Protein AF-D7LQ82-F1 (afdb_monomer_lite)

Foldseek 3Di:
DDPVVVVVVVVVVVVVPPDDDDDDCVVPDDDDDDDDDDPPDDDDDDDDPCPHPVNDDPDDDDDDDDPDDDDDDPDD

Structure (mmCIF, N/CA/C/O backbone):
data_AF-D7LQ82-F1
#
_entry.id   AF-D7LQ82-F1
#
loop_
_atom_site.group_PDB
_atom_site.id
_atom_site.type_symbol
_atom_site.label_atom_id
_atom_site.label_alt_id
_atom_site.label_comp_id
_atom_site.label_asym_id
_atom_site.label_entity_id
_atom_site.label_seq_id
_atom_site.pdbx_PDB_ins_code
_atom_site.Cartn_x
_atom_site.Cartn_y
_atom_site.Cartn_z
_atom_site.occupancy
_atom_site.B_iso_or_equiv
_atom_site.auth_seq_id
_atom_site.auth_comp_id
_atom_site.auth_asym_id
_atom_site.auth_atom_id
_atom_site.pdbx_PDB_model_num
ATOM 1 N N . MET A 1 1 ? -31.847 39.815 25.353 1.00 61.78 1 MET A N 1
ATOM 2 C CA . MET A 1 1 ? -30.863 38.710 25.377 1.00 61.78 1 MET A CA 1
ATOM 3 C C . MET A 1 1 ? -29.557 39.271 24.828 1.00 61.78 1 MET A C 1
ATOM 5 O O . MET A 1 1 ? -29.540 39.691 23.682 1.00 61.78 1 MET A O 1
ATOM 9 N N . SER A 1 2 ? -28.549 39.472 25.682 1.00 84.44 2 SER A N 1
ATOM 10 C CA . SER A 1 2 ? -27.371 40.316 25.394 1.00 84.44 2 SER A CA 1
ATOM 11 C C . SER A 1 2 ? -26.458 39.721 24.307 1.00 84.44 2 SER A C 1
ATOM 13 O O . SER A 1 2 ? -26.166 38.529 24.340 1.00 84.44 2 SER A O 1
ATOM 15 N N . LEU A 1 3 ? -25.964 40.552 23.378 1.00 83.81 3 LEU A N 1
ATOM 16 C CA . LEU A 1 3 ? -25.008 40.183 22.316 1.00 83.81 3 LEU A CA 1
ATOM 17 C C . LEU A 1 3 ? -23.735 39.521 22.871 1.00 83.81 3 LEU A C 1
ATOM 19 O O . LEU A 1 3 ? -23.208 38.585 22.278 1.00 83.81 3 LEU A O 1
ATOM 23 N N . LEU A 1 4 ? -23.284 39.960 24.048 1.00 84.31 4 LEU A N 1
ATOM 24 C CA . LEU A 1 4 ? -22.138 39.374 24.744 1.00 84.31 4 LEU A CA 1
ATOM 25 C C . LEU A 1 4 ? -22.386 37.905 25.113 1.00 84.31 4 LEU 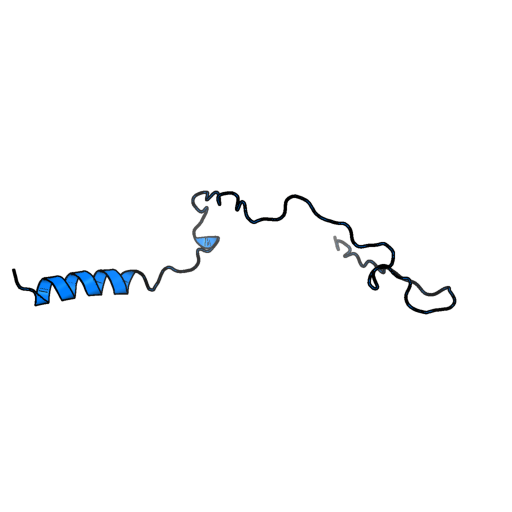A C 1
ATOM 27 O O . LEU A 1 4 ? -21.490 37.072 25.016 1.00 84.31 4 LEU A O 1
ATOM 31 N N . MET A 1 5 ? -23.625 37.587 25.491 1.00 85.06 5 MET A N 1
ATOM 32 C CA . MET A 1 5 ? -24.033 36.230 25.833 1.00 85.06 5 MET A CA 1
ATOM 33 C C . MET A 1 5 ? -24.007 35.336 24.586 1.00 85.06 5 MET A C 1
ATOM 35 O O . MET A 1 5 ? -23.484 34.232 24.637 1.00 85.06 5 MET A O 1
ATOM 39 N N . MET A 1 6 ? -24.475 35.845 23.442 1.00 83.06 6 MET A N 1
ATOM 40 C CA . MET A 1 6 ? -24.417 35.125 22.162 1.00 83.06 6 MET A CA 1
ATOM 41 C C . MET A 1 6 ? -22.972 34.809 21.749 1.00 83.06 6 MET A C 1
ATOM 43 O O . MET A 1 6 ? -22.671 33.667 21.409 1.00 83.06 6 MET A O 1
ATOM 47 N N . ILE A 1 7 ? -22.065 35.790 21.844 1.00 86.69 7 ILE A N 1
ATOM 48 C CA . ILE A 1 7 ? -20.644 35.610 21.504 1.00 86.69 7 ILE A CA 1
ATOM 49 C C . ILE A 1 7 ? -20.001 34.551 22.410 1.00 86.69 7 ILE A C 1
ATOM 51 O O . ILE A 1 7 ? -19.350 33.638 21.904 1.00 86.69 7 ILE A O 1
ATOM 55 N N . ALA A 1 8 ? -20.234 34.622 23.724 1.00 83.31 8 ALA A N 1
ATOM 56 C CA . ALA A 1 8 ? -19.679 33.675 24.693 1.00 83.31 8 ALA A CA 1
ATOM 57 C C . ALA A 1 8 ? -20.164 32.230 24.478 1.00 83.31 8 ALA A C 1
ATOM 59 O O . ALA A 1 8 ? -19.373 31.294 24.595 1.00 83.31 8 ALA A O 1
ATOM 60 N N . LEU A 1 9 ? -21.443 32.033 24.130 1.00 80.38 9 LEU A N 1
ATOM 61 C CA . LEU A 1 9 ? -21.962 30.697 23.817 1.00 80.38 9 LEU A CA 1
ATOM 62 C C . LEU A 1 9 ? -21.315 30.132 22.543 1.00 80.38 9 LEU A C 1
ATOM 64 O O . LEU A 1 9 ? -20.905 28.974 22.530 1.00 80.38 9 LEU A O 1
ATOM 68 N N . THR A 1 10 ? -21.177 30.947 21.493 1.00 78.81 10 THR A N 1
ATOM 69 C CA . THR A 1 10 ? -20.582 30.494 20.222 1.00 78.81 10 THR A CA 1
ATOM 70 C C . THR A 1 10 ? -19.080 30.213 20.315 1.00 78.81 10 THR A C 1
ATOM 72 O O . THR A 1 10 ? -18.598 29.273 19.683 1.00 78.81 10 THR A O 1
ATOM 75 N N . SER A 1 11 ? -18.330 30.973 21.122 1.00 74.88 11 SER A N 1
ATOM 76 C CA . SER A 1 11 ? -16.888 30.760 21.300 1.00 74.88 11 SER A CA 1
ATOM 77 C C . SER A 1 11 ? -16.571 29.525 22.149 1.00 74.88 11 SER A C 1
ATOM 79 O O . SER A 1 11 ? -15.592 28.836 21.867 1.00 74.88 11 SER A O 1
ATOM 81 N N . MET A 1 12 ? -17.417 29.184 23.129 1.00 70.38 12 MET A N 1
ATOM 82 C CA . MET A 1 12 ? -17.284 27.942 23.904 1.00 70.38 12 MET A CA 1
ATOM 83 C C . MET A 1 12 ? -17.452 26.691 23.040 1.00 70.38 12 MET A C 1
ATOM 85 O O . MET A 1 12 ? -16.659 25.759 23.157 1.00 70.38 12 MET A O 1
ATOM 89 N N . SER A 1 13 ? -18.431 26.678 22.130 1.00 64.94 13 SER A N 1
ATOM 90 C CA . SER A 1 13 ? -18.628 25.559 21.198 1.00 64.94 13 SER A CA 1
ATOM 91 C C . SER A 1 13 ? -17.414 25.320 20.293 1.00 64.94 13 SER A C 1
ATOM 93 O O . SER A 1 13 ? -17.097 24.172 20.003 1.00 64.94 13 SER A O 1
ATOM 95 N N . LEU A 1 14 ? -16.711 26.385 19.890 1.00 61.81 14 LEU A N 1
ATOM 96 C CA . LEU A 1 14 ? -15.511 26.300 19.048 1.00 61.81 14 LEU A CA 1
ATOM 97 C C . LEU A 1 14 ? -14.278 25.781 19.811 1.00 61.81 14 LEU A C 1
ATOM 99 O O . LEU A 1 14 ? -13.417 25.123 19.233 1.00 61.81 14 LEU A O 1
ATOM 103 N N . LEU A 1 15 ? -14.187 26.056 21.114 1.00 61.38 15 LEU A N 1
ATOM 104 C CA . LEU A 1 15 ? -13.088 25.577 21.961 1.00 61.38 15 LEU A CA 1
ATOM 105 C C . LEU A 1 15 ? -13.234 24.090 22.329 1.00 61.38 15 LEU A C 1
ATOM 107 O O . LEU A 1 15 ? -12.229 23.404 22.495 1.00 61.38 15 LEU A O 1
ATOM 111 N N . LEU A 1 16 ? -14.464 23.570 22.393 1.00 60.88 16 LEU A N 1
ATOM 112 C CA . LEU A 1 16 ? -14.752 22.156 22.682 1.00 60.88 16 LEU A CA 1
ATOM 113 C C . LEU A 1 16 ? -14.307 21.195 21.562 1.00 60.88 16 LEU A C 1
ATOM 115 O O . LEU A 1 16 ? -14.052 20.027 21.834 1.00 60.88 16 LEU A O 1
ATOM 119 N N . THR A 1 17 ? -14.170 21.668 20.319 1.00 58.50 17 THR A N 1
ATOM 120 C CA . THR A 1 17 ? -13.760 20.837 19.169 1.00 58.50 17 THR A CA 1
ATOM 121 C C . THR A 1 17 ? -12.243 20.674 19.021 1.00 58.50 17 THR A C 1
ATOM 123 O O . THR A 1 17 ? -11.785 19.970 18.128 1.00 58.50 17 THR A O 1
ATOM 126 N N . ALA A 1 18 ? -11.437 21.316 19.872 1.00 58.59 18 ALA A N 1
ATOM 127 C CA . ALA A 1 18 ? -9.974 21.327 19.758 1.00 58.59 18 ALA A CA 1
ATOM 128 C C . ALA A 1 18 ? -9.271 20.092 20.371 1.00 58.59 18 ALA A C 1
ATOM 130 O O . ALA A 1 18 ? -8.049 20.102 20.510 1.00 58.59 18 ALA A O 1
ATOM 131 N N . GLY A 1 19 ? -10.011 19.046 20.760 1.00 58.84 19 GLY A N 1
ATOM 132 C CA . GLY A 1 19 ? -9.487 17.977 21.620 1.00 58.84 19 GLY A CA 1
ATOM 133 C C . GLY A 1 19 ? -9.984 16.563 21.333 1.00 58.84 19 GLY A C 1
ATOM 134 O O . GLY A 1 19 ? -10.013 15.753 22.255 1.00 58.84 19 GLY A O 1
ATOM 135 N N . GLU A 1 20 ? -10.386 16.234 20.106 1.00 68.19 20 GLU A N 1
ATOM 136 C CA . GLU A 1 20 ? -10.694 14.835 19.784 1.00 68.19 20 GLU A CA 1
ATOM 137 C C . GLU A 1 20 ? -9.403 14.000 19.749 1.00 68.19 20 GLU A C 1
ATOM 139 O O . GLU A 1 20 ? -8.534 14.177 18.894 1.00 68.19 20 GLU A O 1
ATOM 144 N N . SER A 1 21 ? -9.254 13.112 20.736 1.00 78.81 21 SER A N 1
ATOM 145 C CA . SER A 1 21 ? -8.146 12.162 20.831 1.00 78.81 21 SER A CA 1
ATOM 146 C C . SER A 1 21 ? -8.173 11.183 19.659 1.00 78.81 21 SER A C 1
ATOM 148 O O . SER A 1 21 ? -9.239 10.700 19.276 1.00 78.81 21 SER A O 1
ATOM 150 N N . ILE A 1 22 ? -6.999 10.837 19.121 1.00 82.81 22 ILE A N 1
ATOM 151 C CA . ILE A 1 22 ? -6.888 9.768 18.122 1.00 82.81 22 ILE A CA 1
ATOM 152 C C . ILE A 1 22 ? -7.428 8.477 18.756 1.00 82.81 22 ILE A C 1
ATOM 154 O O . ILE A 1 22 ? -6.923 8.087 19.811 1.00 82.81 22 ILE A O 1
ATOM 158 N N . PRO A 1 23 ? -8.435 7.823 18.148 1.00 86.19 23 PRO A N 1
ATOM 159 C CA . PRO A 1 23 ? -9.011 6.611 18.706 1.00 86.19 23 PRO A CA 1
ATOM 160 C C . PRO A 1 23 ? -7.957 5.509 18.765 1.00 86.19 23 PRO A C 1
ATOM 162 O O . PRO A 1 23 ? -7.128 5.360 17.861 1.00 86.19 23 PRO A O 1
ATOM 165 N N . THR A 1 24 ? -8.012 4.717 19.823 1.00 89.38 24 THR A N 1
ATOM 166 C CA . THR A 1 24 ? -7.114 3.590 20.048 1.00 89.38 24 THR A CA 1
ATOM 167 C C . THR A 1 24 ? -7.897 2.286 20.020 1.00 89.38 24 THR A C 1
ATOM 169 O O . THR A 1 24 ? -9.110 2.252 20.202 1.00 89.38 24 THR A O 1
ATOM 172 N N . THR A 1 25 ? -7.208 1.166 19.816 1.00 92.50 25 THR A N 1
ATOM 173 C CA . THR A 1 25 ? -7.857 -0.151 19.875 1.00 92.50 25 THR A CA 1
ATOM 174 C C . THR A 1 25 ? -8.316 -0.528 21.287 1.00 92.50 25 THR A C 1
ATOM 176 O O . THR A 1 25 ? -9.134 -1.436 21.421 1.00 92.50 25 THR A O 1
ATOM 179 N N . LEU A 1 26 ? -7.844 0.173 22.332 1.00 94.94 26 LEU A N 1
ATOM 180 C CA . LEU A 1 26 ? -8.350 0.029 23.703 1.00 94.94 26 LEU A CA 1
ATOM 181 C C . LEU A 1 26 ? -9.802 0.506 23.835 1.00 94.94 26 LEU A C 1
ATOM 183 O O . LEU A 1 26 ? -10.523 0.010 24.695 1.00 94.94 26 LEU A O 1
ATOM 187 N N . ASP A 1 27 ? -10.240 1.408 22.954 1.00 90.19 27 ASP A N 1
ATOM 188 C CA . ASP A 1 27 ? -11.599 1.960 22.939 1.00 90.19 27 ASP A CA 1
ATOM 189 C C . ASP A 1 27 ? -12.623 0.989 22.320 1.00 90.19 27 ASP A C 1
ATOM 191 O O . ASP A 1 27 ? -13.821 1.273 22.258 1.00 90.19 27 ASP A O 1
ATOM 195 N N . GLY A 1 28 ? -12.162 -0.182 21.870 1.00 91.25 28 GLY A N 1
ATOM 196 C CA . GLY A 1 28 ? -12.982 -1.191 21.218 1.00 91.25 28 GLY A CA 1
ATOM 197 C C . GLY A 1 28 ? -13.170 -0.937 19.716 1.00 91.25 28 GLY A C 1
ATOM 198 O O . GLY A 1 28 ? -12.419 -0.185 19.090 1.00 91.25 28 GLY A O 1
ATOM 199 N N . PRO A 1 29 ? -14.133 -1.623 19.079 1.00 92.19 29 PRO A N 1
ATOM 200 C CA . PRO A 1 29 ? -14.366 -1.488 17.649 1.00 92.19 29 PRO A CA 1
ATOM 201 C C . PRO A 1 29 ? -14.908 -0.096 17.307 1.00 92.19 29 PRO A C 1
ATOM 203 O O . PRO A 1 29 ? -15.899 0.366 17.870 1.00 92.19 29 PRO A O 1
ATOM 206 N N . PHE A 1 30 ? -14.295 0.549 16.318 1.00 89.50 30 PHE A N 1
ATOM 207 C CA . PHE A 1 30 ? -14.786 1.812 15.780 1.00 89.50 30 PHE A CA 1
ATOM 208 C C . PHE A 1 30 ? -15.934 1.588 14.788 1.00 89.50 30 PHE A C 1
ATOM 210 O O . PHE A 1 30 ? -16.052 0.543 14.141 1.00 89.50 30 PHE A O 1
ATOM 217 N N . LYS A 1 31 ? -16.780 2.610 14.628 1.00 91.88 31 LYS A N 1
ATOM 218 C CA . LYS A 1 31 ? -17.835 2.611 13.611 1.00 91.88 31 LYS A CA 1
ATOM 219 C C . LYS A 1 31 ? -17.205 2.509 12.212 1.00 91.88 31 LYS A C 1
ATOM 221 O O . LYS A 1 31 ? -16.359 3.345 11.893 1.00 91.88 31 LYS A O 1
ATOM 226 N N . PRO A 1 32 ? -17.627 1.564 11.351 1.00 93.00 32 PRO A N 1
ATOM 227 C CA . PRO A 1 32 ? -17.083 1.449 10.003 1.00 93.00 32 PRO A CA 1
ATOM 228 C C . PRO A 1 32 ? -17.225 2.752 9.212 1.00 93.00 32 PRO A C 1
ATOM 230 O O . PRO A 1 32 ? -18.300 3.355 9.163 1.00 93.00 32 PRO A O 1
ATOM 233 N N . LEU A 1 33 ? -16.133 3.166 8.574 1.00 91.88 33 LEU A N 1
ATOM 234 C CA . LEU A 1 33 ? -16.068 4.349 7.725 1.00 91.88 33 LEU A CA 1
ATOM 235 C C . LEU A 1 33 ? -15.591 3.938 6.335 1.00 91.88 33 LEU A C 1
ATOM 237 O O . LEU A 1 33 ? -14.496 3.405 6.170 1.00 91.88 33 LEU A O 1
ATOM 241 N N . THR A 1 34 ? -16.407 4.212 5.322 1.00 95.44 34 THR A N 1
ATOM 242 C CA . THR A 1 34 ? -16.033 4.017 3.920 1.00 95.44 34 THR A CA 1
ATOM 243 C C . THR A 1 34 ? -15.641 5.360 3.323 1.00 95.44 34 THR A C 1
ATOM 245 O O . THR A 1 34 ? -16.468 6.268 3.214 1.00 95.44 34 THR A O 1
ATOM 248 N N . ARG A 1 35 ? -14.379 5.499 2.913 1.00 92.62 35 ARG A N 1
ATOM 249 C CA . ARG A 1 35 ? -13.927 6.679 2.171 1.00 92.62 35 ARG A CA 1
ATOM 250 C C . ARG A 1 35 ? -14.445 6.597 0.737 1.00 92.62 35 ARG A C 1
ATOM 252 O O . ARG A 1 35 ? -14.336 5.553 0.097 1.00 92.62 35 ARG A O 1
ATOM 259 N N . ARG A 1 36 ? -15.012 7.696 0.229 1.00 94.75 36 ARG A N 1
ATOM 260 C CA . ARG A 1 36 ? -15.435 7.773 -1.176 1.00 94.75 36 ARG A CA 1
ATOM 261 C C . ARG A 1 36 ? -14.228 7.619 -2.095 1.00 94.75 36 ARG A C 1
ATOM 263 O O . ARG A 1 36 ? -13.141 8.093 -1.771 1.00 94.75 36 ARG A O 1
ATOM 270 N N . PHE A 1 37 ? -14.451 6.980 -3.238 1.00 89.50 37 PHE A N 1
ATOM 271 C CA . PHE A 1 37 ? -13.448 6.890 -4.288 1.00 89.50 37 PHE A CA 1
ATOM 272 C C . PHE A 1 37 ? -13.079 8.296 -4.773 1.00 89.50 37 PHE A C 1
ATOM 274 O O . PHE A 1 37 ? -13.963 9.093 -5.088 1.00 89.50 37 PHE A O 1
ATOM 281 N N . ASP A 1 38 ? -11.782 8.591 -4.806 1.00 91.56 38 ASP A N 1
ATOM 282 C CA . ASP A 1 38 ? -11.265 9.854 -5.315 1.00 91.56 38 ASP A CA 1
ATOM 283 C C . ASP A 1 38 ? -11.067 9.730 -6.837 1.00 91.56 38 ASP A C 1
ATOM 285 O O . ASP A 1 38 ? -10.210 8.960 -7.279 1.00 91.56 38 ASP A O 1
ATOM 289 N N . PRO A 1 39 ? -11.854 10.453 -7.657 1.00 88.50 39 PRO A N 1
ATOM 290 C CA . PRO A 1 39 ? -11.797 10.337 -9.111 1.00 88.50 39 PRO A CA 1
ATOM 291 C C . PRO A 1 39 ? -10.496 10.884 -9.711 1.00 88.50 39 PRO A C 1
ATOM 293 O O . PRO A 1 39 ? -10.230 10.628 -10.885 1.00 88.50 39 PRO A O 1
ATOM 296 N N . SER A 1 40 ? -9.697 11.629 -8.937 1.00 88.19 40 SER A N 1
ATOM 297 C CA . SER A 1 40 ? -8.373 12.100 -9.358 1.00 88.19 40 SER A CA 1
ATOM 298 C C . SER A 1 40 ? -7.295 11.018 -9.250 1.00 88.19 40 SER A C 1
ATOM 300 O O . SER A 1 40 ? -6.207 11.178 -9.809 1.00 88.19 40 SER A O 1
ATOM 302 N N . LEU A 1 41 ? -7.583 9.896 -8.576 1.00 87.62 41 LEU A N 1
ATOM 303 C CA . LEU A 1 41 ? -6.652 8.778 -8.498 1.00 87.62 41 LEU A CA 1
ATOM 304 C C . LEU A 1 41 ? -6.423 8.183 -9.883 1.00 87.62 41 LEU A C 1
ATOM 306 O O . LEU A 1 41 ? -7.352 7.918 -10.653 1.00 87.62 41 LEU A O 1
ATOM 310 N N . ARG A 1 42 ? -5.146 7.945 -10.186 1.00 83.19 42 ARG A N 1
ATOM 311 C CA . ARG A 1 42 ? -4.724 7.361 -11.453 1.00 83.19 42 ARG A CA 1
ATOM 312 C C . ARG A 1 42 ? -5.418 6.014 -11.653 1.00 83.19 42 ARG A C 1
ATOM 314 O O . ARG A 1 42 ? -5.348 5.130 -10.801 1.00 83.19 42 ARG A O 1
ATOM 321 N N . ARG A 1 43 ? -6.075 5.851 -12.801 1.00 80.00 43 ARG A N 1
ATOM 322 C CA . ARG A 1 43 ? -6.624 4.559 -13.218 1.00 80.00 43 ARG A CA 1
ATOM 323 C C . ARG A 1 43 ? -5.487 3.736 -13.819 1.00 80.00 43 ARG A C 1
ATOM 325 O O . ARG A 1 43 ? -5.013 4.058 -14.902 1.00 80.00 43 ARG A O 1
ATOM 332 N N . GLY A 1 44 ? -5.056 2.704 -13.099 1.00 81.12 44 GLY A N 1
ATOM 333 C CA . GLY A 1 44 ? -3.992 1.790 -13.522 1.00 81.12 44 GLY A CA 1
ATOM 334 C C . GLY A 1 44 ? -2.604 2.137 -12.974 1.00 81.12 44 GLY A C 1
ATOM 335 O O . GLY A 1 44 ? -2.304 3.281 -12.623 1.00 81.12 44 GLY A O 1
ATOM 336 N N . SER A 1 45 ? -1.739 1.128 -12.923 1.00 86.44 45 SER A N 1
ATOM 337 C CA . SER A 1 45 ? -0.326 1.230 -12.542 1.00 86.44 45 SER A CA 1
ATO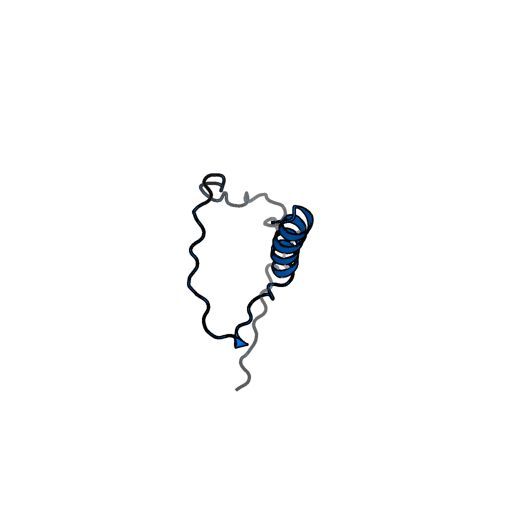M 338 C C . SER A 1 45 ? 0.530 0.908 -13.760 1.00 86.44 45 SER A C 1
ATOM 340 O O . SER A 1 45 ? 0.195 -0.018 -14.489 1.00 86.44 45 SER A O 1
ATOM 342 N N . ASP A 1 46 ? 1.599 1.671 -13.974 1.00 89.38 46 ASP A N 1
ATOM 343 C CA . ASP A 1 46 ? 2.600 1.342 -14.986 1.00 89.38 46 ASP A CA 1
ATOM 344 C C . ASP A 1 46 ? 3.702 0.569 -14.281 1.00 89.38 46 ASP A C 1
ATOM 346 O O . ASP A 1 46 ? 4.155 0.967 -13.201 1.00 89.38 46 ASP A O 1
ATOM 350 N N . ASP A 1 47 ? 4.128 -0.529 -14.889 1.00 90.75 47 ASP A N 1
ATOM 351 C CA . ASP A 1 47 ? 5.287 -1.256 -14.403 1.00 90.75 47 ASP A CA 1
ATOM 352 C C . ASP A 1 47 ? 6.551 -0.414 -14.583 1.00 90.75 47 ASP A C 1
ATOM 354 O O . ASP A 1 47 ? 6.653 0.447 -15.465 1.00 90.75 47 ASP A O 1
ATOM 358 N N . LEU A 1 48 ? 7.547 -0.673 -13.736 1.00 92.94 48 LEU A N 1
ATOM 359 C CA . LEU A 1 48 ? 8.857 -0.076 -13.938 1.00 92.94 48 LEU A CA 1
ATOM 360 C C . LEU A 1 48 ? 9.463 -0.621 -15.240 1.00 92.94 48 LEU A C 1
ATOM 362 O O . LEU A 1 48 ? 9.519 -1.841 -15.406 1.00 92.94 48 LEU A O 1
ATOM 366 N N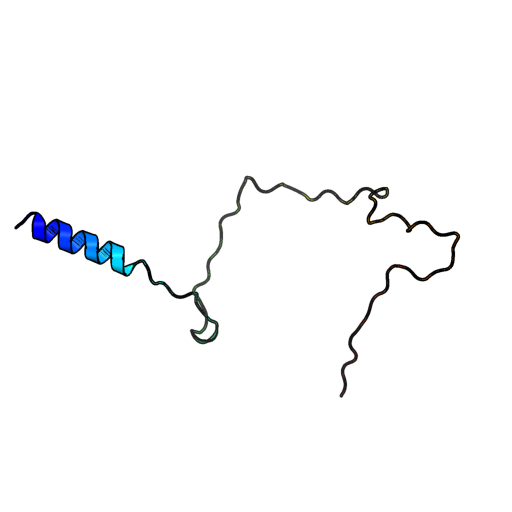 . PRO A 1 49 ? 9.965 0.253 -16.130 1.00 92.44 49 PRO A N 1
ATOM 367 C CA . PRO A 1 49 ? 10.688 -0.172 -17.321 1.00 92.44 49 PRO A CA 1
ATOM 368 C C . PRO A 1 49 ? 11.853 -1.100 -16.969 1.00 92.44 49 PRO A C 1
ATOM 370 O O . PRO A 1 49 ? 12.515 -0.907 -15.950 1.00 92.44 49 PRO A O 1
ATOM 373 N N . ILE A 1 50 ? 12.138 -2.097 -17.806 1.00 88.62 50 ILE A N 1
ATOM 374 C CA . ILE A 1 50 ? 13.181 -3.099 -17.523 1.00 88.62 50 ILE A CA 1
ATOM 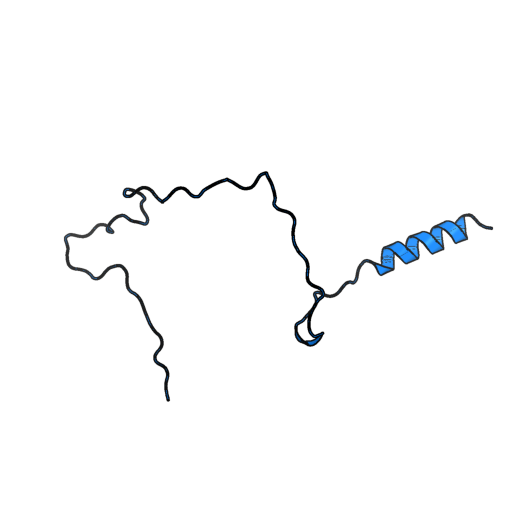375 C C . ILE A 1 50 ? 14.593 -2.494 -17.416 1.00 88.62 50 ILE A C 1
ATOM 377 O O . ILE A 1 50 ? 15.465 -3.025 -16.731 1.00 88.62 50 ILE A O 1
ATOM 381 N N . ASP A 1 51 ? 14.816 -1.350 -18.054 1.00 89.38 51 ASP A N 1
ATOM 382 C CA . ASP A 1 51 ? 16.046 -0.561 -18.001 1.00 89.38 51 ASP A CA 1
ATOM 383 C C . ASP A 1 51 ? 16.106 0.387 -16.790 1.00 89.38 51 ASP A C 1
ATOM 385 O O . ASP A 1 51 ? 17.110 1.079 -16.584 1.00 89.38 51 ASP A O 1
ATOM 389 N N . HIS A 1 52 ? 15.070 0.403 -15.947 1.00 93.12 52 HIS A N 1
ATOM 390 C CA . HIS A 1 52 ? 15.033 1.223 -14.748 1.00 93.12 52 HIS A CA 1
ATOM 391 C C . HIS A 1 52 ? 16.238 0.896 -13.841 1.00 93.12 52 HIS A C 1
ATOM 393 O O . HIS A 1 52 ? 16.467 -0.272 -13.521 1.00 93.12 52 HIS A O 1
ATOM 399 N N . PRO A 1 53 ? 16.987 1.890 -13.321 1.00 89.69 53 PRO A N 1
ATOM 400 C CA . PRO A 1 53 ? 18.220 1.662 -12.554 1.00 89.69 53 PRO A CA 1
ATOM 401 C C . PRO A 1 53 ? 18.102 0.705 -11.359 1.00 89.69 53 PRO A C 1
ATOM 403 O O . PRO A 1 53 ? 19.068 0.036 -11.017 1.00 89.69 53 PRO A O 1
ATOM 406 N N . ARG A 1 54 ? 16.917 0.623 -10.739 1.00 89.31 54 ARG A N 1
ATOM 407 C CA . ARG A 1 54 ? 16.597 -0.329 -9.651 1.00 89.31 54 ARG A CA 1
ATOM 408 C C . ARG A 1 54 ? 16.471 -1.794 -10.090 1.00 89.31 54 ARG A C 1
ATOM 410 O O . ARG A 1 54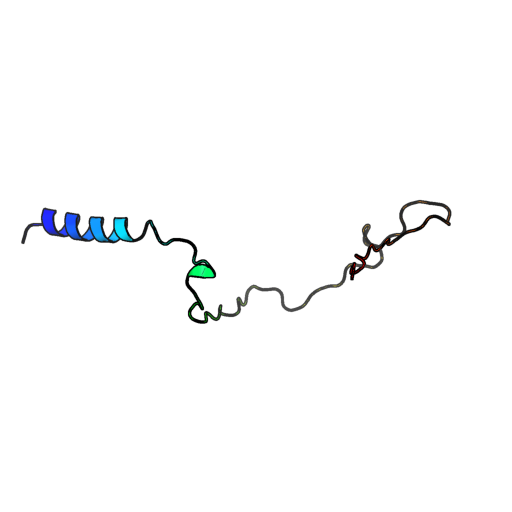 ? 16.575 -2.666 -9.240 1.00 89.31 54 ARG A O 1
ATOM 417 N N . LEU A 1 55 ? 16.194 -2.047 -11.367 1.00 88.75 55 LEU A N 1
ATOM 418 C CA . LEU A 1 55 ? 16.064 -3.390 -11.943 1.00 88.75 55 LEU A CA 1
ATOM 419 C C . LEU A 1 55 ? 17.340 -3.833 -12.664 1.00 88.75 55 LEU A C 1
ATOM 421 O O . LEU A 1 55 ? 17.535 -5.018 -12.917 1.00 88.75 55 LEU A O 1
ATOM 425 N N . ARG A 1 56 ? 18.226 -2.886 -12.990 1.00 85.69 56 ARG A N 1
ATOM 426 C CA . ARG A 1 56 ? 19.498 -3.180 -13.646 1.00 85.69 56 ARG A CA 1
ATOM 427 C C . ARG A 1 56 ? 20.416 -3.972 -12.718 1.00 85.69 56 ARG A C 1
ATOM 429 O O . ARG A 1 56 ? 20.604 -3.605 -11.558 1.00 85.69 56 ARG A O 1
ATOM 436 N N . LYS A 1 57 ? 21.085 -4.985 -13.278 1.00 81.56 57 LYS A N 1
ATOM 437 C CA . LYS A 1 57 ? 22.225 -5.644 -12.633 1.00 81.56 57 LYS A CA 1
ATOM 438 C C . LYS A 1 57 ? 23.269 -4.592 -12.265 1.00 81.56 57 LYS A C 1
ATOM 440 O O . LYS A 1 57 ? 23.683 -3.791 -13.110 1.00 81.56 57 LYS A O 1
ATOM 445 N N . ARG A 1 58 ? 23.678 -4.558 -10.999 1.00 72.94 58 ARG A N 1
ATOM 446 C CA . ARG A 1 58 ? 24.626 -3.551 -10.520 1.00 72.94 58 ARG A CA 1
ATOM 447 C C . ARG A 1 58 ? 26.026 -3.910 -11.028 1.00 72.94 58 ARG A C 1
ATOM 449 O O . ARG A 1 58 ? 26.542 -4.951 -10.663 1.00 72.94 58 ARG A O 1
ATOM 456 N N . ASN A 1 59 ? 26.595 -3.056 -11.885 1.00 65.44 59 ASN A N 1
ATOM 457 C CA . ASN A 1 59 ? 27.984 -2.994 -12.385 1.00 65.44 59 ASN A CA 1
ATOM 458 C C . ASN A 1 59 ? 29.008 -4.026 -11.848 1.00 65.44 59 ASN A C 1
ATOM 460 O O . ASN A 1 59 ? 29.938 -3.623 -11.151 1.00 65.44 59 ASN A O 1
ATOM 464 N N . VAL A 1 60 ? 28.933 -5.312 -12.215 1.00 57.69 60 VAL A N 1
ATOM 465 C CA . VAL A 1 60 ? 30.048 -6.252 -11.986 1.00 57.69 60 VAL A CA 1
ATOM 466 C C . VAL A 1 60 ? 30.073 -7.356 -13.050 1.00 57.69 60 VAL A C 1
ATOM 468 O O . VAL A 1 60 ? 29.046 -7.951 -13.378 1.00 57.69 60 VAL A O 1
ATOM 471 N N . SER A 1 61 ? 31.272 -7.635 -13.568 1.00 65.12 61 SER A N 1
ATOM 472 C CA . SER A 1 61 ? 31.642 -8.915 -14.182 1.00 65.12 61 SER A CA 1
ATOM 473 C C . SER A 1 61 ? 31.261 -10.049 -13.212 1.00 65.12 61 SER A C 1
ATOM 475 O O . SER A 1 61 ? 31.831 -10.134 -12.132 1.00 65.12 61 SER A O 1
ATOM 477 N N . SER A 1 62 ? 30.229 -10.825 -13.566 1.00 66.88 62 SER A N 1
ATOM 478 C CA . SER A 1 62 ? 29.519 -11.855 -12.769 1.00 66.88 62 SER A CA 1
ATOM 479 C C . SER A 1 62 ? 30.463 -12.752 -11.943 1.00 66.88 62 SER A C 1
ATOM 481 O O . SER A 1 62 ? 31.499 -13.137 -12.468 1.00 66.88 62 SER A O 1
ATOM 483 N N . ASP A 1 63 ? 30.258 -12.993 -10.634 1.00 72.88 63 ASP A N 1
ATOM 484 C CA . ASP A 1 63 ? 29.316 -13.989 -10.062 1.00 72.88 63 ASP A CA 1
ATOM 485 C C . ASP A 1 63 ? 28.875 -13.678 -8.604 1.00 72.88 63 ASP A C 1
ATOM 487 O O . ASP A 1 63 ? 28.710 -14.567 -7.767 1.00 72.88 63 ASP A O 1
ATOM 491 N N . PHE A 1 64 ? 28.712 -12.401 -8.251 1.00 82.44 64 PHE A N 1
ATOM 492 C CA . PHE A 1 64 ? 28.311 -12.025 -6.889 1.00 82.44 64 PHE A CA 1
ATOM 493 C C . PHE A 1 64 ? 26.797 -12.182 -6.651 1.00 82.44 64 PHE A C 1
ATOM 495 O O . PHE A 1 64 ? 26.016 -11.859 -7.549 1.00 82.44 64 PHE A O 1
ATOM 502 N N . PRO A 1 65 ? 26.367 -12.614 -5.447 1.00 84.25 65 PRO A N 1
ATOM 503 C CA . PRO A 1 65 ? 24.951 -12.694 -5.097 1.00 84.25 65 PRO A CA 1
ATOM 504 C C . PRO A 1 65 ? 24.230 -11.344 -5.219 1.00 84.25 65 PRO A C 1
ATOM 506 O O . PRO A 1 65 ? 24.722 -10.313 -4.756 1.00 84.25 65 PRO A O 1
ATOM 509 N N . GLU A 1 66 ? 23.023 -11.369 -5.780 1.00 85.88 66 GLU A N 1
ATOM 510 C CA . GLU A 1 66 ? 22.101 -10.236 -5.887 1.00 85.88 66 GLU A CA 1
ATOM 511 C C . GLU A 1 66 ? 20.687 -10.664 -5.465 1.00 85.88 66 GLU A C 1
ATOM 513 O O . GLU A 1 66 ? 20.403 -11.854 -5.379 1.00 85.88 66 GLU A O 1
ATOM 518 N N . GLN A 1 67 ? 19.809 -9.701 -5.151 1.00 88.06 67 GLN A N 1
ATOM 519 C CA . GLN A 1 67 ? 18.432 -9.964 -4.687 1.00 88.06 67 GLN A CA 1
ATOM 520 C C . GLN A 1 67 ? 18.350 -10.828 -3.406 1.00 88.06 67 GLN A C 1
ATOM 522 O O . GLN A 1 67 ? 17.562 -11.764 -3.314 1.00 88.06 67 GLN A O 1
ATOM 527 N N . ILE A 1 68 ? 19.163 -10.502 -2.395 1.00 89.75 68 ILE A N 1
ATOM 528 C CA . ILE A 1 68 ? 19.203 -11.225 -1.114 1.00 89.75 68 ILE A CA 1
ATOM 529 C C . ILE A 1 68 ? 17.868 -11.077 -0.371 1.00 89.75 68 ILE A C 1
ATOM 531 O O . ILE A 1 68 ? 17.423 -9.962 -0.093 1.00 89.75 68 ILE A O 1
ATOM 535 N N . VAL A 1 69 ? 17.276 -12.211 0.005 1.00 92.56 69 VAL A N 1
ATOM 536 C CA . VAL A 1 69 ? 16.080 -12.292 0.850 1.00 92.56 69 VAL A CA 1
ATOM 537 C C . VAL A 1 69 ? 16.465 -12.953 2.169 1.00 92.56 69 VAL A C 1
ATOM 539 O O . VAL A 1 69 ? 17.081 -14.016 2.175 1.00 92.56 69 VAL A O 1
ATOM 542 N N . LEU A 1 70 ? 16.105 -12.319 3.284 1.00 92.56 70 LEU A N 1
ATOM 543 C CA . LEU A 1 70 ? 16.264 -12.879 4.624 1.00 92.56 70 LEU A CA 1
ATOM 544 C C . LEU A 1 70 ? 14.894 -13.318 5.141 1.00 92.56 70 LEU A C 1
ATOM 546 O O . LEU A 1 70 ? 13.910 -12.596 4.980 1.00 92.56 70 LEU A O 1
ATOM 550 N N . GLY A 1 71 ? 14.842 -14.488 5.766 1.00 90.25 71 GLY A N 1
ATOM 551 C CA . GLY A 1 71 ? 13.671 -14.986 6.480 1.00 90.25 71 GLY A CA 1
ATOM 552 C C . GLY A 1 71 ? 13.953 -15.072 7.975 1.00 90.25 71 GLY A C 1
ATOM 553 O O . GLY A 1 71 ? 15.108 -15.164 8.390 1.00 90.25 71 GLY A O 1
ATOM 554 N N . SER A 1 72 ? 12.897 -15.030 8.781 1.00 87.50 72 SER A N 1
ATOM 555 C CA . SER A 1 72 ? 12.974 -15.371 10.200 1.00 87.50 72 SER A CA 1
ATOM 556 C C . SER A 1 72 ? 12.548 -16.820 10.380 1.00 87.50 72 SER A C 1
ATOM 558 O O . SER A 1 72 ? 11.491 -17.209 9.886 1.00 87.50 72 SER A O 1
ATOM 560 N N . ASP A 1 73 ? 13.345 -17.592 11.110 1.00 87.62 73 ASP A N 1
ATOM 561 C CA . ASP A 1 73 ? 12.920 -18.906 11.576 1.00 87.62 73 ASP A CA 1
ATOM 562 C C . ASP A 1 73 ? 11.968 -18.755 12.764 1.00 87.62 73 ASP A C 1
ATOM 564 O O . ASP A 1 73 ? 12.172 -17.921 13.652 1.00 87.62 73 ASP A O 1
ATOM 568 N N . SER A 1 74 ? 10.932 -19.592 12.807 1.00 83.88 74 SER A N 1
ATOM 569 C CA .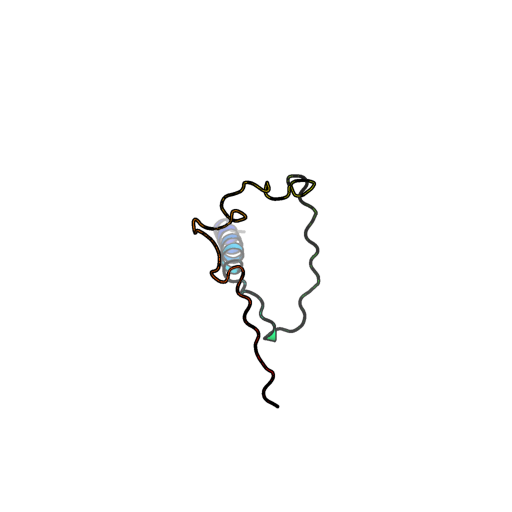 SER A 1 74 ? 10.169 -19.805 14.031 1.00 83.88 74 SER A CA 1
ATOM 570 C C . SER A 1 74 ? 11.016 -20.655 14.975 1.00 83.88 74 SER A C 1
ATOM 572 O O . SER A 1 74 ? 11.188 -21.853 14.741 1.00 83.88 74 SER A O 1
ATOM 574 N N . ILE A 1 75 ? 11.550 -20.046 16.033 1.00 78.31 75 ILE A N 1
ATOM 575 C CA . ILE A 1 75 ? 12.050 -20.813 17.177 1.00 78.31 75 ILE A CA 1
ATOM 576 C C . ILE A 1 75 ? 10.823 -21.503 17.806 1.00 78.31 75 ILE A C 1
ATOM 578 O O . ILE A 1 75 ? 9.833 -20.801 18.038 1.00 78.31 75 ILE A O 1
ATOM 582 N N . PRO A 1 76 ? 10.833 -22.836 18.005 1.00 66.38 76 PRO A N 1
ATOM 583 C CA . PRO A 1 76 ? 9.731 -23.543 18.655 1.00 66.38 76 PRO A CA 1
ATOM 584 C C . PRO A 1 76 ? 9.498 -23.077 20.097 1.00 66.38 76 PRO A C 1
ATOM 586 O O . PRO A 1 76 ? 10.480 -22.669 20.762 1.00 66.38 76 PRO A O 1
#

Secondary structure (DSSP, 8-state):
--HHHHHHHHHHHHHHGGG-PPP-GGG-PPPP-PPPP-TTS-SS-PPPPTTSTTTS--S-SS-S--S---------

pLDDT: mean 82.31, std 10.76, range [57.69, 95.44]

Organism: Arabidopsis lyrata subsp. lyrata (NCBI:txid81972)

Sequence (76 aa):
MSLLMMIALTSMSLLLTAGESIPTTLDGPFKPLTRRFDPSLRRGSDDLPIDHPRLRKRNVSSDFPEQIVLGSDSIP

Radius of gyration: 28.36 Å; chains: 1; bounding box: 62×64×44 Å